Protein AF-A0A2T4YWS3-F1 (afdb_monomer_lite)

pLDDT: mean 80.35, std 15.25, range [43.16, 95.94]

Radius of gyration: 14.94 Å; chains: 1; bounding box: 24×23×42 Å

Sequence (57 aa):
MAALGPGRDATIEEIRASLAGQGLVFGFGTIQRFFARHAITRKKRPRTPPNRIAPTS

Organism: NCBI:txid1122261

Structure (mmCIF, N/CA/C/O backbone):
data_AF-A0A2T4YWS3-F1
#
_entry.id   AF-A0A2T4YWS3-F1
#
loop_
_atom_site.group_PDB
_atom_site.id
_atom_site.type_symbol
_atom_site.label_atom_id
_atom_site.label_alt_id
_atom_site.label_comp_id
_atom_site.label_asym_id
_atom_site.label_entity_id
_atom_site.label_seq_id
_atom_site.pdbx_PDB_ins_code
_atom_site.Cartn_x
_atom_site.Cartn_y
_atom_site.Cartn_z
_atom_site.occupancy
_atom_site.B_iso_or_equiv
_atom_site.auth_seq_id
_atom_site.auth_comp_id
_atom_site.auth_asym_id
_atom_site.auth_atom_id
_atom_site.pdbx_PDB_model_num
ATOM 1 N N . MET A 1 1 ? -4.995 -15.423 4.458 1.00 43.16 1 MET A N 1
ATOM 2 C CA . MET A 1 1 ? -4.153 -14.473 3.692 1.00 43.16 1 MET A CA 1
ATOM 3 C C . MET A 1 1 ? -4.821 -14.171 2.351 1.00 43.16 1 MET A C 1
ATOM 5 O O . MET A 1 1 ? -4.380 -14.660 1.325 1.00 43.16 1 MET A O 1
ATOM 9 N N . ALA A 1 2 ? -5.916 -13.411 2.352 1.00 46.94 2 ALA A N 1
ATOM 10 C CA . ALA A 1 2 ? -6.580 -12.975 1.121 1.00 46.94 2 ALA A CA 1
ATOM 11 C C . ALA A 1 2 ? -7.103 -11.546 1.322 1.00 46.94 2 ALA A C 1
ATOM 13 O O . ALA A 1 2 ? -8.300 -11.306 1.365 1.00 46.94 2 ALA A O 1
ATOM 14 N N . ALA A 1 3 ? -6.181 -10.605 1.541 1.00 52.81 3 ALA A N 1
ATOM 15 C CA . ALA A 1 3 ? -6.498 -9.174 1.510 1.00 52.81 3 ALA A CA 1
ATOM 16 C C . ALA A 1 3 ? -6.494 -8.622 0.068 1.00 52.81 3 ALA A C 1
ATOM 18 O O . ALA A 1 3 ? -6.964 -7.522 -0.182 1.00 52.81 3 ALA A O 1
ATOM 19 N N . LEU A 1 4 ? -5.965 -9.387 -0.893 1.00 54.84 4 LEU A N 1
ATOM 20 C CA . LEU A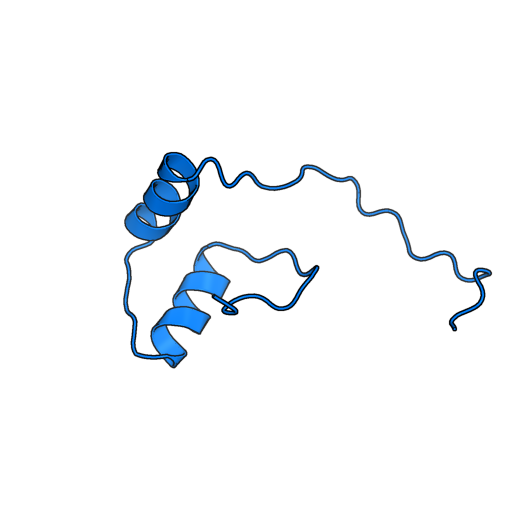 1 4 ? -5.830 -9.014 -2.299 1.00 54.84 4 LEU A CA 1
ATOM 21 C C . LEU A 1 4 ? -6.283 -10.211 -3.140 1.00 54.84 4 LEU A C 1
ATOM 23 O O . LEU A 1 4 ? -5.702 -11.290 -3.026 1.00 54.84 4 LEU A O 1
ATOM 27 N N . GLY A 1 5 ? -7.341 -10.051 -3.938 1.00 48.09 5 GLY A N 1
ATOM 28 C CA . GLY A 1 5 ? -7.790 -11.093 -4.867 1.00 48.09 5 GLY A CA 1
ATOM 29 C C . GLY A 1 5 ? -6.670 -11.495 -5.843 1.00 48.09 5 GLY A C 1
ATOM 30 O O . GLY A 1 5 ? -5.815 -10.663 -6.168 1.00 48.09 5 GLY A O 1
ATOM 31 N N . PRO A 1 6 ? -6.636 -12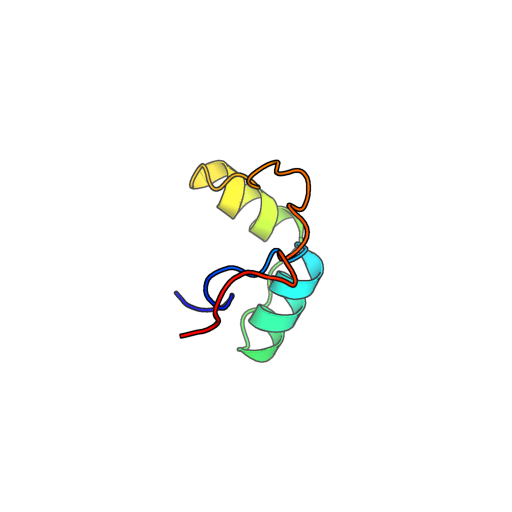.755 -6.311 1.00 47.16 6 PRO A N 1
ATOM 32 C CA . PRO A 1 6 ? -5.547 -13.252 -7.144 1.00 47.16 6 PRO A CA 1
ATOM 33 C C . PRO A 1 6 ? -5.449 -12.438 -8.444 1.00 47.16 6 PRO A C 1
ATOM 35 O O . PRO A 1 6 ? -6.352 -12.458 -9.273 1.00 47.16 6 PRO A O 1
ATOM 38 N N . GLY A 1 7 ? -4.340 -11.707 -8.612 1.00 61.09 7 GLY A N 1
ATOM 39 C CA . GLY A 1 7 ? -3.980 -11.042 -9.871 1.00 61.09 7 GLY A CA 1
ATOM 40 C C . GLY A 1 7 ? -4.193 -9.527 -9.951 1.00 61.09 7 GLY A C 1
ATOM 41 O O . GLY A 1 7 ? -3.952 -8.963 -11.018 1.00 61.09 7 GLY A O 1
ATOM 42 N N . ARG A 1 8 ? -4.601 -8.846 -8.871 1.00 67.75 8 ARG A N 1
ATOM 43 C CA . ARG A 1 8 ? -4.719 -7.377 -8.871 1.00 67.75 8 ARG A CA 1
ATOM 44 C C . ARG A 1 8 ? -3.499 -6.719 -8.225 1.00 67.75 8 ARG A C 1
ATOM 46 O O . ARG A 1 8 ? -3.219 -6.945 -7.052 1.00 67.75 8 ARG A O 1
ATOM 53 N N . ASP A 1 9 ? -2.801 -5.882 -8.993 1.00 74.06 9 ASP A N 1
ATOM 54 C CA . ASP A 1 9 ? -1.836 -4.934 -8.434 1.00 74.06 9 ASP A CA 1
ATOM 55 C C . ASP A 1 9 ? -2.584 -3.951 -7.526 1.00 74.06 9 ASP A C 1
ATOM 57 O O . ASP A 1 9 ? -3.606 -3.392 -7.931 1.00 74.06 9 ASP A O 1
ATOM 61 N N . ALA A 1 10 ? -2.067 -3.729 -6.321 1.00 83.00 10 ALA A N 1
ATOM 62 C CA . ALA A 1 10 ? -2.586 -2.733 -5.397 1.00 83.00 10 ALA A CA 1
ATOM 63 C C . ALA A 1 10 ? -1.452 -1.880 -4.837 1.00 83.00 10 ALA A C 1
ATOM 65 O O . ALA A 1 10 ? -0.310 -2.321 -4.674 1.00 83.00 10 ALA A O 1
ATOM 66 N N . THR A 1 11 ? -1.788 -0.641 -4.533 1.00 87.44 11 THR A N 1
ATOM 67 C CA . THR A 1 11 ? -0.942 0.303 -3.819 1.00 87.44 11 THR A CA 1
ATOM 68 C C . THR A 1 11 ? -0.914 -0.022 -2.324 1.00 87.44 11 THR A C 1
ATOM 70 O O . THR A 1 11 ? -1.815 -0.662 -1.780 1.00 87.44 11 THR A O 1
ATOM 73 N N . ILE A 1 12 ? 0.120 0.456 -1.626 1.00 89.00 12 ILE A N 1
ATOM 74 C CA . ILE A 1 12 ? 0.231 0.304 -0.164 1.00 89.00 12 ILE A CA 1
ATOM 75 C C . ILE A 1 12 ? -0.967 0.950 0.551 1.00 89.00 12 ILE A C 1
ATOM 77 O O . ILE A 1 12 ? -1.427 0.427 1.562 1.00 89.00 12 ILE A O 1
ATOM 81 N N . GLU A 1 13 ? -1.502 2.048 0.015 1.00 91.69 13 GLU A N 1
ATOM 82 C CA . GLU A 1 13 ? -2.674 2.732 0.571 1.00 91.69 13 GLU A CA 1
ATOM 83 C C . GLU A 1 13 ? -3.963 1.921 0.419 1.00 91.69 13 GLU A C 1
ATOM 85 O O . GLU A 1 13 ? -4.723 1.799 1.377 1.00 91.69 13 GLU A O 1
ATOM 90 N N . GLU A 1 14 ? -4.181 1.284 -0.734 1.00 91.19 14 GLU A N 1
ATOM 91 C CA . GLU A 1 14 ? -5.318 0.372 -0.926 1.00 91.19 14 GLU A CA 1
ATOM 92 C C . GLU A 1 14 ? -5.244 -0.826 0.027 1.00 91.19 14 GLU A C 1
ATOM 94 O O . GLU A 1 14 ? -6.250 -1.221 0.617 1.00 91.19 14 GLU A O 1
ATOM 99 N N . ILE A 1 15 ? -4.042 -1.368 0.243 1.00 90.88 15 ILE A N 1
ATOM 100 C CA . ILE A 1 15 ? -3.816 -2.433 1.227 1.00 90.88 15 ILE A CA 1
ATOM 101 C C . ILE A 1 15 ? -4.148 -1.930 2.632 1.00 90.88 15 ILE A C 1
ATOM 103 O O . ILE A 1 15 ? -4.831 -2.618 3.387 1.00 90.88 15 ILE A O 1
ATOM 107 N N . ARG A 1 16 ? -3.704 -0.721 2.984 1.00 93.56 16 ARG A N 1
ATOM 108 C CA . ARG A 1 16 ? -3.968 -0.115 4.291 1.00 93.56 16 ARG A CA 1
ATOM 109 C C . ARG A 1 16 ? -5.464 0.086 4.52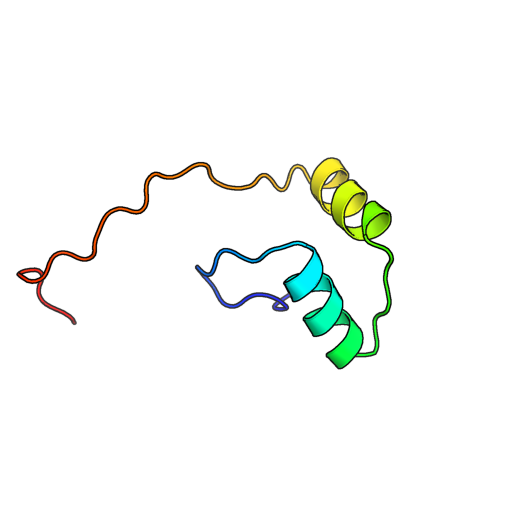8 1.00 93.56 16 ARG A C 1
ATOM 111 O O . ARG A 1 16 ? -5.950 -0.275 5.594 1.00 93.56 16 ARG A O 1
ATOM 118 N N . ALA A 1 17 ? -6.195 0.590 3.534 1.00 92.94 17 ALA A N 1
ATOM 119 C CA . ALA A 1 17 ? -7.645 0.747 3.600 1.00 92.94 17 ALA A CA 1
ATOM 120 C C . ALA A 1 17 ? -8.366 -0.605 3.731 1.00 92.94 17 ALA A C 1
ATOM 122 O O . ALA A 1 17 ? -9.261 -0.747 4.563 1.00 92.94 17 ALA A O 1
ATOM 123 N N . SER A 1 18 ? -7.943 -1.621 2.971 1.00 91.81 18 SER A N 1
ATOM 124 C CA . SER A 1 18 ? -8.519 -2.967 3.063 1.00 91.81 18 SER A CA 1
ATOM 125 C C . SER A 1 18 ? -8.280 -3.610 4.428 1.00 91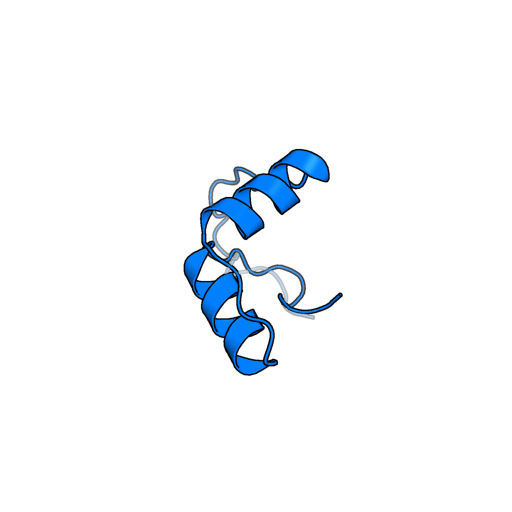.81 18 SER A C 1
ATOM 127 O O . SER A 1 18 ? -9.184 -4.246 4.961 1.00 91.81 18 SER A O 1
ATOM 129 N N . LEU A 1 19 ? -7.079 -3.459 4.994 1.00 93.12 19 LEU A N 1
ATOM 130 C CA . LEU A 1 19 ? -6.753 -3.977 6.324 1.00 93.12 19 LEU A CA 1
ATOM 131 C C . LEU A 1 19 ? -7.525 -3.219 7.410 1.00 93.12 19 LEU A C 1
ATOM 133 O O . LEU A 1 19 ? -8.085 -3.848 8.306 1.00 93.12 19 LEU A O 1
ATOM 137 N N . ALA A 1 20 ? -7.655 -1.895 7.288 1.00 94.31 20 ALA A N 1
ATOM 138 C CA . ALA A 1 20 ? -8.460 -1.089 8.203 1.00 94.31 20 ALA A CA 1
ATOM 139 C C . ALA A 1 20 ? -9.944 -1.496 8.173 1.00 94.31 20 ALA A C 1
ATOM 141 O O . ALA A 1 20 ? -10.566 -1.600 9.226 1.00 94.31 20 ALA A O 1
ATOM 142 N N . GLY A 1 21 ? -10.489 -1.818 6.993 1.00 94.12 21 GLY A N 1
ATOM 143 C CA . GLY A 1 21 ? -11.838 -2.379 6.851 1.00 94.12 21 GLY A 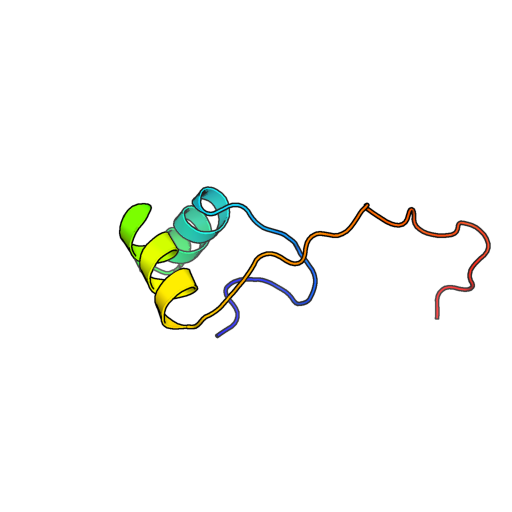CA 1
ATOM 144 C C . GLY A 1 21 ? -12.023 -3.743 7.531 1.00 94.12 21 GLY A C 1
ATOM 145 O O . GLY A 1 21 ? -13.146 -4.126 7.841 1.00 94.12 21 GLY A O 1
ATOM 146 N N . GLN A 1 22 ? -10.930 -4.456 7.811 1.00 94.00 22 GLN A N 1
ATOM 147 C CA . GLN A 1 22 ? -10.902 -5.702 8.587 1.00 94.00 22 GLN A CA 1
ATOM 148 C C . GLN A 1 22 ? -10.574 -5.472 10.076 1.00 94.00 22 GLN A C 1
ATOM 150 O O . GLN A 1 22 ? -10.374 -6.433 10.814 1.00 94.00 22 GLN A O 1
ATOM 155 N N . GLY A 1 23 ? -10.484 -4.214 10.526 1.00 95.75 23 GLY A N 1
ATOM 156 C CA . GLY A 1 23 ? -10.109 -3.846 11.896 1.00 95.75 23 GLY A CA 1
ATOM 157 C C . GLY A 1 23 ? -8.603 -3.886 12.179 1.00 95.75 23 GLY A C 1
ATOM 158 O O . GLY A 1 23 ? -8.184 -3.691 13.318 1.00 95.75 23 GLY A O 1
ATOM 159 N N . LEU A 1 24 ? -7.770 -4.122 11.163 1.00 95.19 24 LEU A N 1
ATOM 160 C CA . LEU A 1 24 ? -6.318 -4.193 11.287 1.00 95.19 24 LEU A CA 1
ATOM 161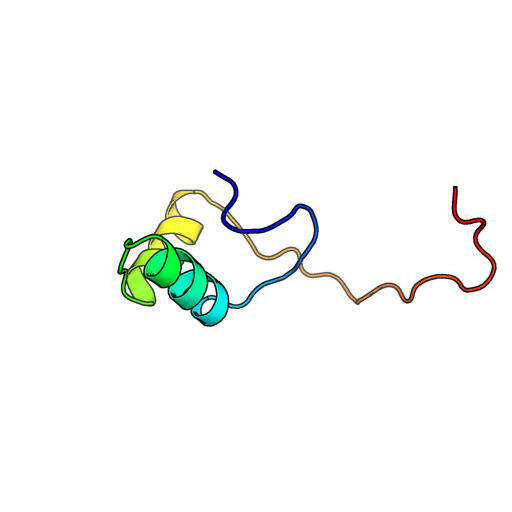 C C . LEU A 1 24 ? -5.679 -2.886 10.804 1.00 95.19 24 LEU A C 1
ATOM 163 O O . LEU A 1 24 ? -5.521 -2.652 9.606 1.00 95.19 24 LEU A O 1
ATOM 167 N N . VAL A 1 25 ? -5.287 -2.022 11.739 1.00 94.50 25 VAL A N 1
ATOM 168 C CA . VAL A 1 25 ? -4.695 -0.717 11.412 1.00 94.50 25 VAL A CA 1
ATOM 169 C C . VAL A 1 25 ? -3.172 -0.795 11.473 1.00 94.50 25 VAL A C 1
ATOM 171 O O . VAL A 1 25 ? -2.588 -1.075 12.518 1.00 94.50 25 VAL A O 1
ATOM 174 N N . PHE A 1 26 ? -2.517 -0.495 10.352 1.00 94.50 26 PHE A N 1
ATOM 175 C CA . PHE A 1 26 ? -1.059 -0.445 10.252 1.00 94.50 26 PHE A CA 1
ATOM 176 C C . PHE A 1 26 ? -0.600 0.842 9.573 1.00 94.50 26 PHE A C 1
ATOM 178 O O . PHE A 1 26 ? -1.251 1.346 8.661 1.00 94.50 26 PHE A O 1
ATOM 185 N N . GLY A 1 27 ? 0.563 1.351 9.979 1.00 95.00 27 GLY A N 1
ATOM 186 C CA . GLY A 1 27 ? 1.218 2.453 9.280 1.00 95.00 27 GLY A CA 1
ATOM 187 C C . GLY A 1 27 ? 1.812 2.020 7.935 1.00 95.00 27 GLY A C 1
ATOM 188 O O . GLY A 1 27 ? 2.146 0.852 7.727 1.00 95.00 27 GLY A O 1
ATOM 189 N N . PHE A 1 28 ? 2.023 2.988 7.040 1.00 93.94 28 PHE A N 1
ATOM 190 C CA . PHE A 1 28 ? 2.645 2.771 5.727 1.00 93.94 28 PHE A CA 1
ATOM 191 C C . PHE A 1 28 ? 3.982 2.014 5.823 1.00 93.94 28 PHE A C 1
ATOM 193 O O . PHE A 1 28 ? 4.190 0.999 5.157 1.00 93.94 28 PHE A O 1
ATOM 200 N N . GLY A 1 29 ? 4.876 2.471 6.709 1.00 95.44 29 GLY A N 1
ATOM 201 C CA . GLY A 1 29 ? 6.194 1.863 6.898 1.00 95.44 29 GLY A CA 1
ATOM 202 C C . GLY A 1 29 ? 6.132 0.424 7.415 1.00 95.44 29 GLY A C 1
ATOM 203 O O . GLY A 1 29 ? 7.006 -0.377 7.090 1.00 95.44 29 GLY A O 1
ATOM 204 N N . THR A 1 30 ? 5.087 0.064 8.165 1.00 95.62 30 THR A N 1
ATOM 205 C CA . THR A 1 30 ? 4.874 -1.308 8.647 1.00 95.62 30 THR A CA 1
ATOM 206 C C . THR A 1 30 ? 4.589 -2.247 7.484 1.00 95.62 30 THR A C 1
ATOM 208 O O . THR A 1 30 ? 5.233 -3.287 7.370 1.00 95.62 30 THR A O 1
ATOM 211 N N . ILE A 1 31 ? 3.688 -1.853 6.580 1.00 93.50 31 ILE A N 1
ATOM 212 C CA . ILE A 1 31 ? 3.363 -2.634 5.379 1.00 93.50 31 ILE A CA 1
ATOM 213 C C . ILE A 1 31 ? 4.597 -2.749 4.471 1.00 93.50 31 ILE A C 1
ATOM 215 O O . ILE A 1 31 ? 4.928 -3.837 4.002 1.00 93.50 31 ILE A O 1
ATOM 219 N N . GLN A 1 32 ? 5.341 -1.654 4.280 1.00 91.44 32 GLN A N 1
ATOM 220 C CA . GLN A 1 32 ? 6.568 -1.665 3.479 1.00 91.44 32 GLN A CA 1
ATOM 221 C C . GLN A 1 32 ? 7.634 -2.609 4.061 1.00 91.44 32 GLN A C 1
ATOM 223 O O . GLN A 1 32 ? 8.226 -3.405 3.330 1.00 91.44 32 GLN A O 1
ATOM 228 N N . ARG A 1 33 ? 7.860 -2.562 5.381 1.00 95.19 33 ARG A N 1
ATOM 229 C CA . ARG A 1 33 ? 8.803 -3.453 6.076 1.00 95.19 33 ARG A CA 1
ATOM 230 C C . ARG A 1 33 ? 8.345 -4.905 6.053 1.00 95.19 33 ARG A C 1
ATOM 232 O O . ARG A 1 33 ? 9.189 -5.782 5.909 1.00 95.19 33 ARG A O 1
ATOM 239 N N . PHE A 1 34 ? 7.044 -5.162 6.164 1.00 93.56 34 PHE A N 1
ATOM 240 C CA . PHE A 1 34 ? 6.480 -6.502 6.020 1.00 93.56 34 PHE A CA 1
ATOM 241 C C . PHE A 1 34 ? 6.829 -7.088 4.647 1.00 93.56 34 PHE A C 1
ATOM 243 O O . PHE A 1 34 ? 7.403 -8.173 4.571 1.00 93.56 34 PHE A O 1
ATOM 250 N N . PHE A 1 35 ? 6.591 -6.339 3.567 1.00 91.06 35 PHE A N 1
ATOM 251 C CA . PHE A 1 35 ? 6.953 -6.793 2.226 1.00 91.06 35 PHE A CA 1
ATOM 252 C C . PHE A 1 35 ? 8.457 -7.015 2.058 1.00 91.06 35 PHE A C 1
ATOM 254 O O . PHE A 1 35 ? 8.856 -8.056 1.537 1.00 91.06 35 PHE A O 1
ATOM 261 N N . ALA A 1 36 ? 9.289 -6.100 2.563 1.00 91.56 36 ALA A N 1
ATOM 262 C CA . ALA A 1 36 ? 10.742 -6.254 2.524 1.00 91.56 36 ALA A CA 1
ATOM 263 C C . ALA A 1 36 ? 11.218 -7.501 3.293 1.00 91.56 36 ALA A C 1
ATOM 265 O O . ALA A 1 36 ? 12.028 -8.270 2.783 1.00 91.56 36 ALA A O 1
ATOM 266 N N . ARG A 1 37 ? 10.676 -7.741 4.495 1.00 95.94 37 ARG A N 1
ATOM 267 C CA . ARG A 1 37 ? 11.023 -8.890 5.346 1.00 95.94 37 ARG A CA 1
ATOM 268 C C . ARG A 1 37 ? 10.648 -10.227 4.710 1.00 95.94 37 ARG A C 1
ATOM 270 O O . ARG A 1 37 ? 11.365 -11.202 4.895 1.00 95.94 37 ARG A O 1
ATOM 277 N N . HIS A 1 38 ? 9.536 -10.273 3.983 1.00 93.75 38 HIS A N 1
ATOM 278 C CA . HIS A 1 38 ? 9.048 -11.487 3.326 1.00 93.75 38 HIS A CA 1
ATOM 279 C C . HIS A 1 38 ? 9.491 -11.611 1.860 1.00 93.75 38 HIS A C 1
ATOM 281 O O . HIS A 1 38 ? 9.001 -12.492 1.158 1.00 93.75 38 HIS A O 1
ATOM 287 N N . ALA A 1 39 ? 10.394 -10.740 1.389 1.00 88.19 39 ALA A N 1
ATOM 288 C CA . ALA A 1 39 ? 10.846 -10.680 -0.004 1.00 88.19 39 ALA A CA 1
ATOM 289 C C . ALA A 1 39 ? 9.692 -10.599 -1.029 1.00 88.19 39 ALA A C 1
ATOM 291 O O . ALA A 1 39 ? 9.807 -11.046 -2.173 1.00 88.19 39 ALA A O 1
ATOM 292 N N . ILE A 1 40 ? 8.569 -9.998 -0.627 1.00 86.94 40 ILE A N 1
ATOM 293 C CA . ILE A 1 40 ? 7.418 -9.768 -1.496 1.00 86.94 40 ILE A CA 1
ATOM 294 C C . ILE A 1 40 ? 7.742 -8.543 -2.342 1.00 86.94 40 ILE A C 1
ATOM 296 O O . ILE A 1 40 ? 7.769 -7.412 -1.859 1.00 86.94 40 ILE A O 1
ATOM 300 N N . THR A 1 41 ? 8.012 -8.773 -3.620 1.00 80.50 41 THR A N 1
ATOM 301 C CA . THR A 1 41 ? 8.366 -7.715 -4.565 1.00 80.50 41 THR A CA 1
ATOM 302 C C . THR A 1 41 ? 7.227 -7.470 -5.542 1.00 80.50 41 THR A C 1
ATOM 304 O O . THR A 1 41 ? 6.497 -8.383 -5.935 1.00 80.50 41 THR A O 1
ATOM 307 N N . ARG A 1 42 ? 7.066 -6.212 -5.965 1.00 77.88 42 ARG A N 1
ATOM 308 C CA . ARG A 1 42 ? 6.155 -5.886 -7.062 1.00 77.88 42 ARG A CA 1
ATOM 309 C C . ARG A 1 42 ? 6.700 -6.510 -8.342 1.00 77.88 42 ARG A C 1
ATOM 311 O O . ARG A 1 42 ? 7.812 -6.193 -8.766 1.00 77.88 42 ARG A O 1
ATOM 318 N N . LYS A 1 43 ? 5.892 -7.329 -9.013 1.00 74.19 43 LYS A N 1
ATOM 319 C CA . LYS A 1 43 ? 6.233 -7.828 -10.345 1.00 74.19 43 LYS A CA 1
ATOM 320 C C . LYS A 1 43 ? 6.252 -6.653 -11.322 1.00 74.19 43 LYS A C 1
ATOM 322 O O . LYS A 1 43 ? 5.211 -6.098 -11.662 1.00 74.19 43 LYS A O 1
ATOM 327 N N . LYS A 1 44 ? 7.433 -6.254 -11.792 1.00 70.12 44 LYS A N 1
ATOM 328 C CA . LYS A 1 44 ? 7.550 -5.225 -12.832 1.00 70.12 44 LYS A CA 1
ATOM 329 C C . LYS A 1 44 ? 7.084 -5.834 -14.157 1.00 70.12 44 LYS A C 1
ATOM 331 O O . LYS A 1 44 ? 7.797 -6.639 -14.749 1.00 70.12 44 LYS A O 1
ATOM 336 N N . ARG A 1 45 ? 5.873 -5.500 -14.609 1.00 64.00 45 ARG A N 1
ATOM 337 C CA . ARG A 1 45 ? 5.368 -5.894 -15.932 1.00 64.00 45 ARG A CA 1
ATOM 338 C C . ARG A 1 45 ? 4.887 -4.675 -16.710 1.00 64.00 45 ARG A C 1
ATOM 340 O O . ARG A 1 45 ? 4.101 -3.902 -16.166 1.00 64.00 45 ARG A O 1
ATOM 347 N N . PRO A 1 46 ? 5.302 -4.512 -17.979 1.00 65.31 46 PRO A N 1
ATOM 348 C CA . PRO A 1 46 ? 4.483 -3.787 -18.936 1.00 65.31 46 PRO A CA 1
ATOM 349 C C . PRO A 1 46 ? 3.112 -4.460 -18.943 1.00 65.31 46 PRO A C 1
ATOM 351 O O . PRO A 1 46 ? 3.029 -5.691 -18.986 1.00 65.31 46 PRO A O 1
ATOM 354 N N . ARG A 1 47 ? 2.037 -3.682 -18.847 1.00 67.44 47 ARG A N 1
ATOM 355 C CA . ARG A 1 47 ? 0.690 -4.236 -18.954 1.00 67.44 47 ARG A CA 1
ATOM 356 C C . ARG A 1 47 ? 0.551 -4.822 -20.361 1.00 67.44 47 ARG A C 1
ATOM 358 O O . ARG A 1 47 ? 0.450 -4.063 -21.316 1.00 67.44 47 ARG A O 1
ATOM 365 N N . THR A 1 48 ? 0.585 -6.148 -20.502 1.00 69.62 48 THR A N 1
ATOM 366 C CA . THR A 1 48 ? 0.210 -6.797 -21.763 1.00 69.62 48 THR A CA 1
ATOM 367 C C . THR A 1 48 ? -1.272 -6.491 -21.982 1.00 69.62 48 THR A C 1
ATOM 369 O O . THR A 1 48 ? -2.080 -6.843 -21.116 1.00 69.62 48 THR A O 1
ATOM 372 N N . PRO A 1 49 ? -1.651 -5.777 -23.054 1.00 70.69 49 PRO A N 1
ATOM 373 C CA . PRO A 1 49 ? -3.053 -5.500 -23.309 1.00 70.69 49 PRO A CA 1
ATOM 374 C C . PRO A 1 49 ? -3.801 -6.824 -23.536 1.00 70.69 49 PRO A C 1
ATOM 376 O O . PRO A 1 49 ? -3.237 -7.746 -24.131 1.00 70.69 49 PRO A O 1
ATOM 379 N N . PRO A 1 50 ? -5.048 -6.949 -23.053 1.00 66.88 50 PRO A N 1
ATOM 380 C CA . PRO A 1 50 ? -5.863 -8.121 -23.339 1.00 66.88 50 PRO A CA 1
ATOM 381 C C . PRO A 1 50 ? -6.048 -8.258 -24.857 1.00 66.88 50 PRO A C 1
ATOM 383 O O . PRO A 1 50 ? -6.414 -7.297 -25.536 1.00 66.88 50 PRO A O 1
ATOM 386 N N . ASN A 1 51 ? -5.758 -9.443 -25.397 1.00 72.00 51 ASN A N 1
ATOM 387 C CA . ASN A 1 51 ? -5.949 -9.731 -26.814 1.00 72.00 51 ASN A CA 1
ATOM 388 C C . ASN A 1 51 ? -7.452 -9.837 -27.106 1.00 72.00 51 ASN A C 1
ATOM 390 O O . ASN A 1 51 ? -8.114 -10.730 -26.588 1.00 72.00 51 ASN A O 1
ATOM 394 N N . ARG A 1 52 ? -7.977 -8.954 -27.963 1.00 74.31 52 ARG A N 1
ATOM 395 C CA . ARG A 1 52 ? -9.403 -8.925 -28.333 1.00 74.31 52 ARG A CA 1
ATOM 396 C C . ARG A 1 52 ? -9.854 -10.148 -29.147 1.00 74.31 52 ARG A C 1
ATOM 398 O O . ARG A 1 52 ? -11.050 -10.356 -29.290 1.00 74.31 52 ARG A O 1
ATOM 405 N N . ILE A 1 53 ? -8.912 -10.910 -29.705 1.00 80.81 53 ILE A N 1
ATOM 406 C CA . ILE A 1 53 ? -9.163 -12.084 -30.560 1.00 80.81 53 ILE A CA 1
ATOM 407 C C . ILE A 1 53 ? -9.053 -13.390 -29.759 1.00 80.81 53 ILE A C 1
ATOM 409 O O . ILE A 1 53 ? -9.506 -14.436 -30.216 1.00 80.81 53 ILE A O 1
ATOM 413 N N . ALA A 1 54 ? -8.452 -13.358 -28.566 1.00 78.06 54 ALA A N 1
ATOM 414 C CA . ALA A 1 54 ? -8.294 -14.569 -27.773 1.00 78.06 54 ALA A CA 1
ATOM 415 C C . ALA A 1 54 ? -9.673 -15.105 -27.332 1.00 78.06 54 ALA A C 1
ATOM 417 O O . ALA A 1 54 ? -10.483 -14.318 -26.837 1.00 78.06 54 ALA A O 1
ATOM 418 N N . PRO A 1 55 ? -9.947 -16.415 -27.481 1.00 68.94 55 PRO A N 1
ATOM 419 C CA . PRO A 1 55 ? -11.175 -17.013 -26.976 1.00 68.94 55 PRO A CA 1
ATOM 420 C C . PRO A 1 55 ? -11.209 -16.911 -25.450 1.00 68.94 55 PRO A C 1
ATOM 422 O O . PRO A 1 55 ? -10.271 -17.341 -24.777 1.00 68.94 55 PRO A O 1
ATOM 425 N N . THR A 1 56 ? -12.284 -16.351 -24.907 1.00 69.19 56 THR A N 1
ATOM 426 C CA . THR A 1 56 ? -12.574 -16.437 -23.473 1.00 69.19 56 THR A CA 1
ATOM 427 C C . THR A 1 56 ? -13.258 -17.779 -23.227 1.00 69.19 56 THR A C 1
ATOM 429 O O . THR A 1 56 ? -14.296 -18.043 -23.835 1.00 69.19 56 THR A O 1
ATOM 432 N N . SER A 1 57 ? -12.653 -18.635 -22.401 1.00 65.81 57 SER A N 1
ATOM 433 C CA . SER A 1 57 ? -13.283 -19.854 -21.872 1.00 65.81 57 SER A CA 1
ATOM 434 C C . SER A 1 57 ? -14.211 -19.545 -20.708 1.00 65.81 57 SER A C 1
ATOM 436 O O . SER A 1 57 ? -13.888 -18.608 -19.941 1.00 65.81 57 SER A O 1
#

Foldseek 3Di:
DPLDPPPDDDDLVSSQVSCVVVVHHDDSVVSVVVCVVVVPDDDDDDPPPPDPPDDDD

Secondary structure (DSSP, 8-state):
--SS-TT----HHHHHHHHHHTT----HHHHHHHHHHTT--------PPPPTTSPP-